Protein AF-A0A379TBP7-F1 (afdb_monomer_lite)

Structure (mmCIF, N/CA/C/O backbone):
data_AF-A0A379TBP7-F1
#
_entry.id   AF-A0A379TBP7-F1
#
loop_
_atom_site.group_PDB
_atom_site.id
_atom_site.type_symbol
_atom_site.label_atom_id
_atom_site.label_alt_id
_atom_site.label_comp_id
_atom_site.label_asym_id
_atom_site.label_entity_id
_atom_site.label_seq_id
_atom_site.pdbx_PDB_ins_code
_atom_site.Cartn_x
_atom_site.Cartn_y
_atom_site.Cartn_z
_atom_site.occupancy
_atom_site.B_iso_or_equiv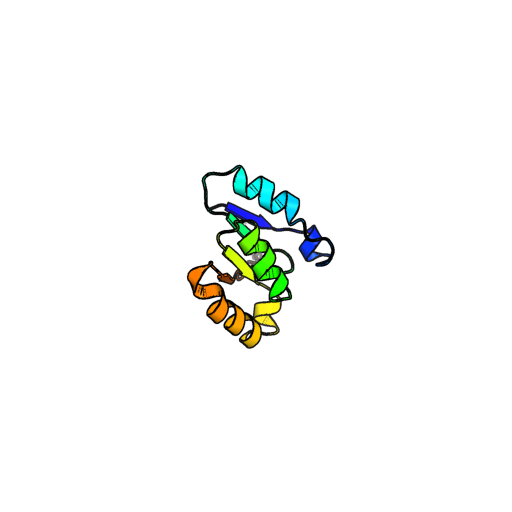
_atom_site.auth_seq_id
_atom_site.auth_comp_id
_atom_site.auth_asym_id
_atom_site.auth_atom_id
_atom_site.pdbx_PDB_model_num
ATOM 1 N N . MET A 1 1 ? -17.536 -0.426 1.964 1.00 88.88 1 MET A N 1
ATOM 2 C CA . MET A 1 1 ? -16.088 -0.551 1.686 1.00 88.88 1 MET A CA 1
ATOM 3 C C . MET A 1 1 ? -15.594 0.768 1.118 1.00 88.88 1 MET A C 1
ATOM 5 O O . MET A 1 1 ? -16.252 1.291 0.227 1.00 88.88 1 MET A O 1
ATOM 9 N N . LEU A 1 2 ? -14.488 1.300 1.639 1.00 97.06 2 LEU A N 1
ATOM 10 C CA . LEU A 1 2 ? -13.877 2.563 1.213 1.00 97.06 2 LEU A CA 1
ATOM 11 C C . LEU A 1 2 ? -12.643 2.284 0.347 1.00 97.06 2 LEU A C 1
ATOM 13 O O . LEU A 1 2 ? -11.859 1.393 0.666 1.00 97.06 2 LEU A O 1
ATOM 17 N N . HIS A 1 3 ? -12.476 3.023 -0.751 1.00 97.25 3 HIS A N 1
ATOM 18 C CA . HIS A 1 3 ? -11.285 2.948 -1.596 1.00 97.25 3 HIS A CA 1
ATOM 19 C C . HIS A 1 3 ? -10.415 4.185 -1.390 1.00 97.25 3 HIS A C 1
ATOM 21 O O . HIS A 1 3 ? -10.877 5.303 -1.601 1.00 97.25 3 HIS A O 1
ATOM 27 N N . LEU A 1 4 ? -9.166 3.968 -0.989 1.00 97.69 4 LEU A N 1
ATOM 28 C CA . LEU A 1 4 ? -8.164 5.003 -0.776 1.00 97.69 4 LEU A CA 1
ATOM 29 C C . LEU A 1 4 ? -7.025 4.827 -1.787 1.00 97.69 4 LEU A C 1
ATOM 31 O O . LEU A 1 4 ? -6.596 3.706 -2.071 1.00 97.69 4 LEU A O 1
ATOM 35 N N . VAL A 1 5 ? -6.529 5.941 -2.322 1.00 97.88 5 VAL A N 1
ATOM 36 C CA . VAL A 1 5 ? -5.398 5.957 -3.255 1.00 97.88 5 VAL A CA 1
ATOM 37 C C . VAL A 1 5 ? -4.306 6.865 -2.700 1.00 97.88 5 VAL A C 1
ATOM 39 O O . VAL A 1 5 ? -4.509 8.071 -2.584 1.00 97.88 5 VAL A O 1
ATOM 42 N N . ASP A 1 6 ? -3.142 6.295 -2.385 1.00 97.56 6 ASP A N 1
ATOM 43 C CA . ASP A 1 6 ? -1.952 7.056 -1.996 1.00 97.56 6 ASP A CA 1
ATOM 44 C C . ASP A 1 6 ? -1.218 7.561 -3.247 1.00 97.56 6 ASP A C 1
ATOM 46 O O . ASP A 1 6 ? -0.437 6.843 -3.876 1.00 97.56 6 ASP A O 1
ATOM 50 N N . LEU A 1 7 ? -1.484 8.810 -3.632 1.00 98.00 7 LEU A N 1
ATOM 51 C CA . LEU A 1 7 ? -0.823 9.439 -4.779 1.00 98.00 7 LEU A CA 1
ATOM 52 C C . LEU A 1 7 ? 0.646 9.795 -4.501 1.00 98.00 7 LEU A C 1
ATOM 54 O O . LEU A 1 7 ? 1.441 9.848 -5.442 1.00 98.00 7 LEU A O 1
ATOM 58 N N . THR A 1 8 ? 1.022 9.986 -3.235 1.00 97.44 8 THR A N 1
ATOM 59 C CA . THR A 1 8 ? 2.412 10.248 -2.839 1.00 97.44 8 THR A CA 1
ATOM 60 C C . THR A 1 8 ? 3.247 8.986 -3.032 1.00 97.44 8 THR A C 1
ATOM 62 O O . THR A 1 8 ? 4.221 9.020 -3.782 1.00 97.44 8 THR A O 1
ATOM 65 N N . GLY A 1 9 ? 2.790 7.849 -2.492 1.00 95.38 9 GLY A N 1
ATOM 66 C CA . GLY A 1 9 ? 3.390 6.530 -2.734 1.00 95.38 9 GLY A CA 1
ATOM 67 C C . GLY A 1 9 ? 3.346 6.096 -4.208 1.00 95.38 9 GLY A C 1
ATOM 68 O O . GLY A 1 9 ? 4.264 5.440 -4.720 1.00 95.38 9 GLY A O 1
ATOM 69 N N . ALA A 1 10 ? 2.301 6.504 -4.941 1.00 95.81 10 ALA A N 1
ATOM 70 C CA . ALA A 1 10 ? 2.219 6.279 -6.382 1.00 95.81 10 ALA A CA 1
ATOM 71 C C . ALA A 1 10 ? 3.346 6.990 -7.138 1.00 95.81 10 ALA A C 1
ATOM 73 O O . ALA A 1 10 ? 3.961 6.379 -8.017 1.00 95.81 10 ALA A O 1
ATOM 74 N N . LYS A 1 11 ? 3.638 8.244 -6.781 1.00 96.88 11 LYS A N 1
ATOM 75 C CA . LYS A 1 11 ? 4.729 9.022 -7.374 1.00 96.88 11 LYS A CA 1
ATOM 76 C C . LYS A 1 11 ? 6.095 8.480 -6.952 1.00 96.88 11 LYS A C 1
ATOM 78 O O . LYS A 1 11 ? 6.932 8.247 -7.819 1.00 96.88 11 LYS A O 1
ATOM 83 N N . ASP A 1 12 ? 6.281 8.229 -5.661 1.00 94.19 12 ASP A N 1
ATOM 84 C CA . ASP A 1 12 ? 7.522 7.717 -5.087 1.00 94.19 12 ASP A CA 1
ATOM 85 C C . ASP A 1 12 ? 7.222 6.701 -3.968 1.00 94.19 12 ASP A C 1
ATOM 87 O O . ASP A 1 12 ? 6.706 7.089 -2.917 1.00 94.19 12 ASP A O 1
ATOM 91 N N . PRO A 1 13 ? 7.536 5.406 -4.162 1.00 88.88 13 PRO A N 1
ATOM 92 C CA . PRO A 1 13 ? 7.242 4.377 -3.170 1.00 88.88 13 PRO A CA 1
ATOM 93 C C . PRO A 1 13 ? 7.961 4.601 -1.832 1.00 88.88 13 PRO A C 1
ATOM 95 O O . PRO A 1 13 ? 7.420 4.195 -0.805 1.00 88.88 13 PRO A O 1
ATOM 98 N N . ALA A 1 14 ? 9.108 5.293 -1.811 1.00 91.06 14 ALA A N 1
ATOM 99 C CA . ALA A 1 14 ? 9.817 5.615 -0.569 1.00 91.06 14 ALA A CA 1
ATOM 100 C C . ALA A 1 14 ? 9.031 6.587 0.331 1.00 91.06 14 ALA A C 1
ATOM 102 O O . ALA A 1 14 ? 9.236 6.615 1.541 1.00 91.06 14 ALA A O 1
ATOM 103 N N . ASN A 1 15 ? 8.095 7.346 -0.247 1.00 95.62 15 ASN A N 1
ATOM 104 C CA . ASN A 1 15 ? 7.273 8.339 0.445 1.00 95.62 15 ASN A CA 1
ATOM 105 C C . ASN A 1 15 ? 5.846 7.843 0.735 1.00 95.62 15 ASN A C 1
ATOM 107 O O . ASN A 1 15 ? 4.918 8.642 0.890 1.00 95.62 15 ASN A O 1
ATOM 111 N N . ARG A 1 16 ? 5.634 6.523 0.786 1.00 95.75 16 ARG A N 1
ATOM 112 C CA . ARG A 1 16 ? 4.324 5.950 1.111 1.00 95.75 16 ARG A CA 1
ATOM 113 C C . ARG A 1 16 ? 3.841 6.403 2.488 1.00 95.75 16 ARG A C 1
ATOM 115 O O . ARG A 1 16 ? 4.553 6.311 3.486 1.00 95.75 16 ARG A O 1
ATOM 122 N N . GLN A 1 17 ? 2.579 6.807 2.565 1.00 97.62 17 GLN A N 1
ATOM 123 C CA . GLN A 1 17 ? 2.004 7.430 3.759 1.00 97.62 17 GLN A CA 1
ATOM 124 C C . GLN A 1 17 ? 1.464 6.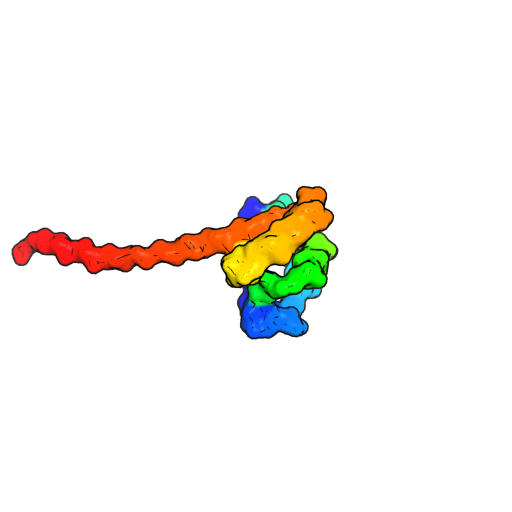401 4.772 1.00 97.62 17 GLN A C 1
ATOM 126 O O . GLN A 1 17 ? 0.329 6.519 5.236 1.00 97.62 17 GLN A O 1
ATOM 131 N N . ILE A 1 18 ? 2.259 5.380 5.125 1.00 97.62 18 ILE A N 1
ATOM 132 C CA . ILE A 1 18 ? 1.819 4.245 5.967 1.00 97.62 18 ILE A CA 1
ATOM 133 C C . ILE A 1 18 ? 1.211 4.705 7.298 1.00 97.62 18 ILE A C 1
ATOM 135 O O . ILE A 1 18 ? 0.118 4.265 7.654 1.00 97.62 18 ILE A O 1
ATOM 139 N N . SER A 1 19 ? 1.865 5.626 8.012 1.00 97.88 19 SER A N 1
ATOM 140 C CA . SER A 1 19 ? 1.372 6.119 9.305 1.00 97.88 19 SER A CA 1
ATOM 141 C C . SER A 1 19 ? 0.016 6.818 9.189 1.00 97.88 19 SER A C 1
ATOM 143 O O . SER A 1 19 ? -0.863 6.598 10.018 1.00 97.88 19 SER A O 1
ATOM 145 N N . LEU A 1 20 ? -0.187 7.619 8.137 1.00 98.06 20 LEU A N 1
ATOM 146 C CA . LEU A 1 20 ? -1.467 8.283 7.885 1.00 98.06 20 LEU A CA 1
ATOM 147 C C . LEU A 1 20 ? -2.552 7.264 7.526 1.00 98.06 20 LEU A C 1
ATOM 149 O O . LEU A 1 20 ? -3.653 7.328 8.067 1.00 98.06 20 LEU A O 1
ATOM 153 N N . ILE A 1 21 ? -2.236 6.306 6.651 1.00 98.06 21 ILE A N 1
ATOM 154 C CA . ILE A 1 21 ? -3.159 5.234 6.260 1.00 98.06 21 ILE A CA 1
ATOM 155 C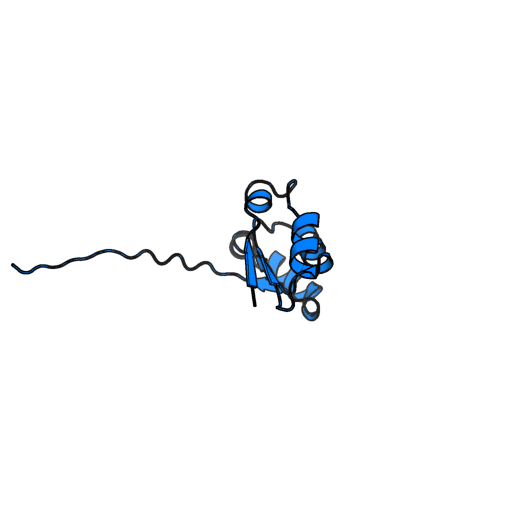 C . ILE A 1 21 ? -3.612 4.454 7.498 1.00 98.06 21 ILE A C 1
ATOM 157 O O . ILE A 1 21 ? -4.810 4.255 7.672 1.00 98.06 21 ILE A O 1
ATOM 161 N N . LYS A 1 22 ? -2.685 4.088 8.391 1.00 98.06 22 LYS A N 1
ATOM 162 C CA . LYS A 1 22 ? -2.996 3.397 9.649 1.00 98.06 22 LYS A CA 1
ATOM 163 C C . LYS A 1 22 ? -3.974 4.194 10.519 1.00 98.06 22 LYS A C 1
ATOM 165 O O . LYS A 1 22 ? -4.961 3.636 10.993 1.00 98.06 22 LYS A O 1
ATOM 170 N N . THR A 1 23 ? -3.739 5.497 10.686 1.00 98.25 23 THR A N 1
ATOM 171 C CA . THR A 1 23 ? -4.643 6.387 11.435 1.00 98.25 23 THR A CA 1
ATOM 172 C C . THR A 1 23 ? -6.032 6.458 10.799 1.00 98.25 23 THR A C 1
ATOM 174 O O . THR A 1 23 ? -7.034 6.358 11.504 1.00 98.25 23 THR A O 1
ATOM 177 N N . LEU A 1 24 ? -6.110 6.589 9.471 1.00 97.50 24 LEU A N 1
ATOM 178 C CA . LEU A 1 24 ? -7.384 6.653 8.746 1.00 97.50 24 LEU A CA 1
ATOM 179 C C . LEU A 1 24 ? -8.177 5.349 8.867 1.00 97.50 24 LEU A C 1
ATOM 181 O O . LEU A 1 24 ? -9.380 5.384 9.108 1.00 97.50 24 LEU A O 1
ATOM 185 N N . VAL A 1 25 ? -7.503 4.208 8.716 1.00 97.00 25 VAL A N 1
ATOM 186 C CA . VAL A 1 25 ? -8.115 2.879 8.830 1.00 97.00 25 VAL A CA 1
ATOM 187 C C . VAL A 1 25 ? -8.649 2.639 10.243 1.00 97.00 25 VAL A C 1
ATOM 189 O O . VAL A 1 25 ? -9.767 2.156 10.384 1.00 97.00 25 VAL A O 1
ATOM 192 N N . ALA A 1 26 ? -7.901 3.023 11.281 1.00 96.56 26 ALA A N 1
ATOM 193 C CA . ALA A 1 26 ? -8.338 2.879 12.671 1.00 96.56 26 ALA A CA 1
ATOM 194 C C . ALA A 1 26 ? -9.550 3.764 13.028 1.00 96.56 26 ALA A C 1
ATOM 196 O O . ALA A 1 26 ? -10.267 3.467 13.980 1.00 96.56 26 ALA A O 1
ATOM 197 N N . GLY A 1 27 ? -9.779 4.848 12.280 1.00 97.19 27 GLY A N 1
ATOM 198 C CA . GLY A 1 27 ? -10.870 5.796 12.518 1.00 97.19 27 GLY A CA 1
ATOM 199 C C . GLY A 1 27 ? -12.196 5.451 11.835 1.00 97.19 27 GLY A C 1
ATOM 200 O O . GLY A 1 27 ? -13.157 6.204 11.989 1.00 97.19 27 GLY A O 1
ATOM 201 N N . VAL A 1 28 ? -12.273 4.362 11.059 1.00 96.69 28 VAL A N 1
ATOM 202 C CA . VAL A 1 28 ? -13.478 4.006 10.295 1.00 96.69 28 VAL A CA 1
ATOM 203 C C . VAL A 1 28 ? -13.953 2.586 10.586 1.00 96.69 28 VAL A C 1
ATOM 205 O O . VAL A 1 28 ? -13.174 1.644 10.654 1.00 96.69 28 VAL A O 1
ATOM 208 N N . ASN A 1 29 ? -15.273 2.408 10.660 1.00 96.19 29 ASN A N 1
ATOM 209 C CA . ASN A 1 29 ? -15.900 1.104 10.919 1.00 96.19 29 ASN A CA 1
ATOM 210 C C . ASN A 1 29 ? -16.211 0.310 9.636 1.00 96.19 29 ASN A C 1
ATOM 212 O O . ASN A 1 29 ? -16.974 -0.654 9.663 1.00 96.19 29 ASN A O 1
ATOM 216 N N . VAL A 1 30 ? -15.674 0.729 8.486 1.00 97.00 30 VAL A N 1
ATOM 217 C CA . VAL A 1 30 ? -15.887 0.065 7.193 1.00 97.00 30 VAL A CA 1
ATOM 218 C C . VAL A 1 30 ? -14.564 -0.470 6.648 1.00 97.00 30 VAL A C 1
ATOM 220 O O . VAL A 1 30 ? -13.552 0.217 6.763 1.00 97.00 30 VAL A O 1
ATOM 223 N N . PRO A 1 31 ? -14.545 -1.639 5.978 1.00 96.62 31 PRO A N 1
ATOM 224 C CA . PRO A 1 31 ? -13.326 -2.148 5.359 1.00 96.62 31 PRO A CA 1
ATOM 225 C C . PRO A 1 31 ? -12.739 -1.150 4.358 1.00 96.62 31 PRO A C 1
ATOM 227 O O . PRO A 1 31 ? -13.471 -0.613 3.514 1.00 96.62 31 PRO A O 1
ATOM 230 N N . VAL A 1 32 ? -11.424 -0.944 4.430 1.00 97.75 32 VAL A N 1
ATOM 231 C CA . VAL A 1 32 ? -10.668 -0.054 3.542 1.00 97.75 32 VAL A CA 1
ATOM 232 C C . VAL A 1 32 ? -9.826 -0.884 2.580 1.00 97.75 32 VAL A C 1
ATOM 234 O O . VAL A 1 32 ? -9.135 -1.813 2.996 1.00 97.75 32 VAL A O 1
ATOM 237 N N . GLN A 1 33 ? -9.861 -0.530 1.296 1.00 97.50 33 GLN A N 1
ATOM 238 C CA . GLN A 1 33 ? -8.912 -1.011 0.297 1.00 97.50 33 GLN A CA 1
ATOM 239 C C . GLN A 1 33 ? -7.987 0.126 -0.148 1.00 97.50 33 GLN A C 1
ATOM 241 O O . GLN A 1 33 ? -8.465 1.227 -0.433 1.00 97.50 33 GLN A O 1
ATOM 246 N N . VAL A 1 34 ? -6.685 -0.139 -0.245 1.00 98.12 34 VAL A N 1
ATOM 247 C CA . VAL A 1 34 ? -5.670 0.873 -0.581 1.00 98.12 34 VAL A CA 1
ATOM 248 C C . VAL A 1 34 ? -4.914 0.489 -1.845 1.00 98.12 34 VAL A C 1
ATOM 250 O O . VAL A 1 34 ? -4.437 -0.636 -1.970 1.00 98.12 34 VAL A O 1
ATOM 253 N N . GLY A 1 35 ? -4.783 1.436 -2.771 1.00 96.00 35 GLY A N 1
ATOM 254 C CA . GLY A 1 35 ? -3.854 1.373 -3.902 1.00 96.00 35 GLY A CA 1
ATOM 255 C C . GLY A 1 35 ? -2.934 2.595 -3.939 1.00 96.00 35 GLY A C 1
ATOM 256 O O . GLY A 1 35 ? -3.057 3.495 -3.114 1.00 96.00 35 GLY A O 1
ATOM 257 N N . GLY A 1 36 ? -2.032 2.649 -4.921 1.00 95.56 36 GLY A N 1
ATOM 258 C CA . GLY A 1 36 ? -1.106 3.778 -5.098 1.00 95.56 36 GLY A CA 1
ATOM 259 C C . GLY A 1 36 ? 0.357 3.348 -5.168 1.00 95.56 36 GLY A C 1
ATOM 260 O O . GLY A 1 36 ? 1.102 3.471 -4.207 1.00 95.56 36 GLY A O 1
ATOM 261 N N . GLY A 1 37 ? 0.778 2.819 -6.322 1.00 94.88 37 GLY A N 1
ATOM 262 C CA . GLY A 1 37 ? 2.188 2.482 -6.563 1.00 94.88 37 GLY A CA 1
ATOM 263 C C . GLY A 1 37 ? 2.729 1.282 -5.788 1.00 94.88 37 GLY A C 1
ATOM 264 O O . GLY A 1 37 ? 3.901 1.302 -5.423 1.00 94.88 37 GLY A O 1
ATOM 265 N N . VAL A 1 38 ? 1.906 0.254 -5.559 1.00 96.44 38 VAL A N 1
ATOM 266 C CA . VAL A 1 38 ? 2.325 -1.030 -4.968 1.00 96.44 38 VAL A CA 1
ATOM 267 C C . VAL A 1 38 ? 3.224 -1.782 -5.950 1.00 96.44 38 VAL A C 1
ATOM 269 O O . VAL A 1 38 ? 2.762 -2.224 -7.008 1.00 96.44 38 VAL A O 1
ATOM 272 N N . ARG A 1 39 ? 4.515 -1.872 -5.627 1.00 95.19 39 ARG A N 1
ATOM 273 C CA . ARG A 1 39 ? 5.573 -2.377 -6.518 1.00 95.19 39 ARG A CA 1
ATOM 274 C C . ARG A 1 39 ? 6.295 -3.598 -5.960 1.00 95.19 39 ARG A C 1
ATOM 276 O O . ARG A 1 39 ? 6.832 -4.359 -6.759 1.00 95.19 39 ARG A O 1
ATOM 283 N N . THR A 1 40 ? 6.290 -3.794 -4.645 1.00 96.38 40 THR A N 1
ATOM 284 C CA . THR A 1 40 ? 7.001 -4.904 -3.995 1.00 96.38 40 THR A CA 1
ATOM 285 C C . THR A 1 40 ? 6.095 -5.715 -3.068 1.00 96.38 40 THR A C 1
ATOM 287 O O . THR A 1 40 ? 4.928 -5.380 -2.861 1.00 96.38 40 THR A O 1
ATOM 290 N N . GLU A 1 41 ? 6.618 -6.813 -2.529 1.00 95.81 41 GLU A N 1
ATOM 291 C CA . GLU A 1 41 ? 5.907 -7.623 -1.538 1.00 95.81 41 GLU A CA 1
ATOM 292 C C . GLU A 1 41 ? 5.826 -6.900 -0.186 1.00 95.81 41 GLU A C 1
ATOM 294 O O . GLU A 1 41 ? 4.795 -6.930 0.486 1.00 95.81 41 GLU A O 1
ATOM 299 N N . GLU A 1 42 ? 6.890 -6.186 0.178 1.00 96.12 42 GLU A N 1
ATOM 300 C CA . GLU A 1 42 ? 7.005 -5.405 1.414 1.00 96.12 42 GLU A CA 1
ATOM 301 C C . GLU A 1 42 ? 5.967 -4.283 1.447 1.00 96.12 42 GLU A C 1
ATOM 303 O O . GLU A 1 42 ? 5.334 -4.037 2.470 1.00 96.12 42 GLU A O 1
ATOM 308 N N . ASP A 1 43 ? 5.719 -3.657 0.296 1.00 96.12 43 ASP A N 1
ATOM 309 C CA . ASP A 1 43 ? 4.636 -2.699 0.102 1.00 96.12 43 ASP A CA 1
ATOM 310 C C . ASP A 1 43 ? 3.259 -3.278 0.466 1.00 96.12 43 ASP A C 1
ATOM 312 O O . ASP A 1 43 ? 2.415 -2.575 1.031 1.00 96.12 43 ASP A O 1
ATOM 316 N N . VAL A 1 44 ? 3.004 -4.532 0.078 1.00 96.38 44 VAL A N 1
ATOM 317 C CA . VAL A 1 44 ? 1.748 -5.235 0.369 1.00 96.38 44 VAL A CA 1
ATOM 318 C C . VAL A 1 44 ? 1.672 -5.535 1.861 1.00 96.38 44 VAL A C 1
ATOM 320 O O . VAL A 1 44 ? 0.669 -5.198 2.489 1.00 96.38 44 VAL A O 1
ATOM 323 N N . ALA A 1 45 ? 2.737 -6.105 2.431 1.00 96.25 45 ALA A N 1
ATOM 324 C CA . ALA A 1 45 ? 2.819 -6.428 3.852 1.00 96.25 45 ALA A CA 1
ATOM 325 C C . ALA A 1 45 ? 2.579 -5.190 4.730 1.00 96.25 45 ALA A C 1
ATOM 327 O O . ALA A 1 45 ? 1.683 -5.209 5.571 1.00 96.25 45 ALA A O 1
ATOM 328 N N . ALA A 1 46 ? 3.274 -4.082 4.457 1.00 96.19 46 ALA A N 1
ATOM 329 C CA . ALA A 1 46 ? 3.158 -2.846 5.229 1.00 96.19 46 ALA A CA 1
ATOM 330 C C . ALA A 1 46 ? 1.735 -2.260 5.217 1.00 96.19 46 ALA A C 1
ATOM 332 O O . ALA A 1 46 ? 1.265 -1.731 6.224 1.00 96.19 46 ALA A O 1
ATOM 333 N N . LEU A 1 47 ? 1.022 -2.353 4.088 1.00 96.88 47 LEU A N 1
ATOM 334 C CA . LEU A 1 47 ? -0.370 -1.901 4.007 1.00 96.88 47 LEU A CA 1
ATOM 335 C C . LEU A 1 47 ? -1.312 -2.819 4.795 1.00 96.88 47 LEU A C 1
ATOM 337 O O . LEU A 1 47 ? -2.179 -2.323 5.514 1.00 96.88 47 LEU A O 1
ATOM 341 N N . LEU A 1 48 ? -1.142 -4.137 4.692 1.00 96.25 48 LEU A N 1
ATOM 342 C CA . LEU A 1 48 ? -1.945 -5.101 5.451 1.00 96.25 48 LEU A CA 1
ATOM 343 C C . LEU A 1 48 ? -1.720 -4.950 6.964 1.00 96.25 48 LEU A C 1
ATOM 345 O O . LEU A 1 48 ? -2.680 -4.909 7.730 1.00 96.25 48 LEU A O 1
ATOM 349 N N . GLU A 1 49 ? -0.469 -4.774 7.390 1.00 95.69 49 GLU A N 1
ATOM 350 C CA . GLU A 1 49 ? -0.091 -4.500 8.785 1.00 95.69 49 GLU A CA 1
ATOM 351 C C . GLU A 1 49 ? -0.644 -3.161 9.300 1.00 95.69 49 GLU A C 1
ATOM 353 O O . GLU A 1 49 ? -0.902 -3.008 10.496 1.00 95.69 49 GLU A O 1
ATOM 358 N N . ALA A 1 50 ? -0.895 -2.197 8.408 1.00 96.50 50 ALA A N 1
ATOM 359 C CA . ALA A 1 50 ? -1.587 -0.950 8.735 1.00 96.50 50 ALA A CA 1
ATOM 360 C C . ALA A 1 50 ? -3.107 -1.124 8.948 1.00 96.50 50 ALA A C 1
ATOM 362 O O . ALA A 1 50 ? -3.794 -0.146 9.243 1.00 96.50 50 ALA A O 1
ATOM 363 N N . GLY A 1 51 ? -3.636 -2.346 8.815 1.00 95.38 51 GLY A N 1
ATOM 364 C CA . GLY A 1 51 ? -5.052 -2.680 9.001 1.00 95.38 51 GLY A CA 1
ATOM 365 C C . GLY A 1 51 ? -5.887 -2.601 7.722 1.00 95.38 51 GLY A C 1
ATOM 366 O O . GLY A 1 51 ? -7.114 -2.709 7.773 1.00 95.38 51 GLY A O 1
ATOM 367 N N . VAL A 1 52 ? -5.256 -2.388 6.564 1.00 96.75 52 VAL A N 1
ATOM 368 C CA . VAL A 1 52 ? -5.954 -2.352 5.277 1.00 96.75 52 VAL A CA 1
ATOM 369 C C . VAL A 1 52 ? -6.534 -3.733 4.980 1.00 96.75 52 VAL A C 1
ATOM 371 O O . VAL A 1 52 ? -5.818 -4.727 4.967 1.00 96.75 52 VAL A O 1
ATOM 374 N N . ALA A 1 53 ? -7.829 -3.794 4.671 1.00 95.62 53 ALA A N 1
ATOM 375 C CA . ALA A 1 53 ? -8.515 -5.053 4.381 1.00 95.62 53 ALA A CA 1
ATOM 376 C C . ALA A 1 53 ? -8.186 -5.612 2.987 1.00 95.62 53 ALA A C 1
ATOM 378 O O . ALA A 1 53 ? -8.369 -6.802 2.730 1.00 95.62 53 ALA A O 1
ATOM 379 N N . ARG A 1 54 ? -7.774 -4.745 2.050 1.00 95.81 54 ARG A N 1
ATOM 380 C CA . ARG A 1 54 ? -7.345 -5.154 0.708 1.00 95.81 54 ARG A CA 1
ATOM 381 C C . ARG A 1 54 ? -6.305 -4.226 0.097 1.00 95.81 54 ARG A C 1
ATOM 383 O O . ARG A 1 54 ? -6.544 -3.028 -0.034 1.00 95.81 54 ARG A O 1
ATOM 390 N N . VAL A 1 55 ? -5.208 -4.791 -0.392 1.00 96.75 55 VAL A N 1
ATOM 391 C CA . VAL A 1 55 ? -4.229 -4.052 -1.206 1.00 96.75 55 VAL A CA 1
ATOM 392 C C . VAL A 1 55 ? -4.576 -4.171 -2.684 1.00 96.75 55 VAL A C 1
ATOM 394 O O . VAL A 1 55 ? -4.802 -5.277 -3.170 1.00 96.75 55 VAL A O 1
ATOM 397 N N . VAL A 1 56 ? -4.613 -3.035 -3.382 1.00 96.06 56 VAL A N 1
ATOM 398 C CA . VAL A 1 56 ? -4.926 -2.911 -4.808 1.00 96.06 56 VAL A CA 1
ATOM 399 C C . VAL A 1 56 ? -3.641 -2.778 -5.621 1.00 96.06 56 VAL A C 1
ATOM 401 O O . VAL A 1 56 ? -2.960 -1.751 -5.573 1.00 96.06 56 VAL A O 1
ATOM 404 N N . VAL A 1 57 ? -3.345 -3.801 -6.424 1.00 96.06 57 VAL A N 1
ATOM 405 C CA . VAL A 1 57 ? -2.186 -3.823 -7.331 1.00 96.06 57 VAL A CA 1
ATOM 406 C C . VAL A 1 57 ? -2.644 -3.596 -8.773 1.00 96.06 57 VAL A C 1
ATOM 408 O O . VAL A 1 57 ? -3.536 -4.290 -9.260 1.00 96.06 57 VAL A O 1
ATOM 411 N N . GLY A 1 58 ? -2.049 -2.600 -9.440 1.00 94.69 58 GLY A N 1
ATOM 412 C CA . GLY A 1 58 ? -2.402 -2.174 -10.801 1.00 94.69 58 GLY A CA 1
ATOM 413 C C . GLY A 1 58 ? -1.289 -2.439 -11.816 1.00 94.69 58 GLY A C 1
ATOM 414 O O . GLY A 1 58 ? -1.213 -3.516 -12.397 1.00 94.69 58 GLY A O 1
ATOM 415 N N . SER A 1 59 ? -0.404 -1.459 -12.033 1.00 93.88 59 SER A N 1
ATOM 416 C CA . SER A 1 59 ? 0.668 -1.533 -13.043 1.00 93.88 59 SER A CA 1
ATOM 417 C C . SER A 1 59 ? 1.573 -2.760 -12.886 1.00 93.88 59 SER A C 1
ATOM 419 O O . SER A 1 59 ? 1.915 -3.392 -13.882 1.00 93.88 59 SER A O 1
ATOM 421 N N . THR A 1 60 ? 1.917 -3.133 -11.654 1.00 95.31 60 THR A N 1
ATOM 422 C CA . THR A 1 60 ? 2.725 -4.325 -11.358 1.00 95.31 60 THR A CA 1
ATOM 423 C C . THR A 1 60 ? 2.007 -5.620 -11.737 1.00 95.31 60 THR A C 1
ATOM 425 O O . THR A 1 60 ? 2.647 -6.533 -12.241 1.00 95.31 60 THR A O 1
ATOM 428 N N . ALA A 1 61 ? 0.677 -5.682 -11.601 1.00 95.56 61 ALA A N 1
ATOM 429 C CA . ALA A 1 61 ? -0.107 -6.853 -12.005 1.00 95.56 61 ALA A CA 1
ATOM 430 C C . ALA A 1 61 ? -0.122 -7.050 -13.526 1.00 95.56 61 ALA A C 1
ATOM 432 O O . ALA A 1 61 ? -0.182 -8.180 -13.995 1.00 95.56 61 ALA A O 1
ATOM 433 N N . VAL A 1 62 ? -0.029 -5.960 -14.293 1.00 95.94 62 VAL A N 1
ATOM 434 C CA . VAL A 1 62 ? 0.080 -6.017 -15.758 1.00 95.94 62 VAL A CA 1
ATOM 435 C C . VAL A 1 62 ? 1.500 -6.382 -16.196 1.00 95.94 62 VAL A C 1
ATOM 437 O O . VAL A 1 62 ? 1.668 -7.182 -17.108 1.00 95.94 62 VAL A O 1
ATOM 440 N N . LYS A 1 63 ? 2.524 -5.795 -15.564 1.00 96.38 63 LYS A N 1
ATOM 441 C CA . LYS A 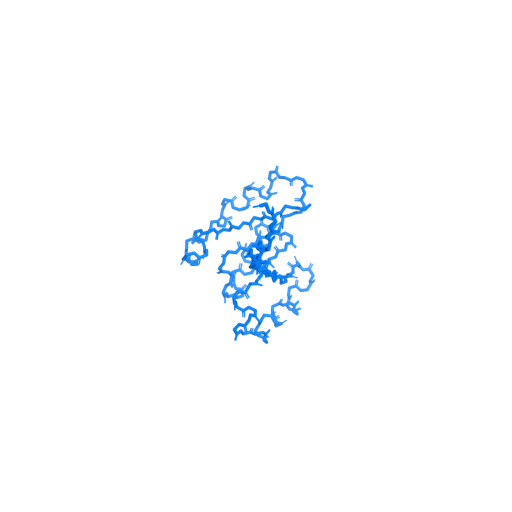1 63 ? 3.932 -5.989 -15.956 1.00 96.38 63 LYS A CA 1
ATOM 442 C C . LYS A 1 63 ? 4.516 -7.326 -15.494 1.00 96.38 63 LYS A C 1
ATOM 444 O O . LYS A 1 63 ? 5.327 -7.903 -16.207 1.00 96.38 63 LYS A O 1
ATOM 449 N N . SER A 1 64 ? 4.105 -7.794 -14.318 1.00 96.38 64 SER A N 1
ATOM 450 C CA . SER A 1 64 ? 4.677 -8.961 -13.640 1.00 96.38 64 SER A CA 1
ATOM 451 C C . SER A 1 64 ? 3.573 -9.811 -12.990 1.00 96.38 64 SER A C 1
ATOM 453 O O . SER A 1 64 ? 3.534 -9.941 -11.763 1.00 96.38 64 SER A O 1
ATOM 455 N N . PRO A 1 65 ? 2.650 -10.390 -13.781 1.00 96.31 65 PRO A N 1
ATOM 456 C CA . PRO A 1 65 ? 1.485 -11.106 -13.259 1.00 96.31 65 PRO A CA 1
ATOM 457 C C . PRO A 1 65 ? 1.852 -12.288 -12.352 1.00 96.31 65 PRO A C 1
ATOM 459 O O . PRO A 1 65 ? 1.193 -12.490 -11.336 1.00 96.31 65 PRO A O 1
ATOM 462 N N . GLU A 1 66 ? 2.927 -13.024 -12.656 1.00 97.00 66 GLU A N 1
ATOM 463 C CA . GLU A 1 66 ? 3.366 -14.168 -11.838 1.00 97.00 66 GLU A CA 1
ATOM 464 C C . GLU A 1 66 ? 3.881 -13.749 -10.454 1.00 97.00 66 GLU A C 1
ATOM 466 O O . GLU A 1 66 ? 3.611 -14.421 -9.460 1.00 97.00 66 GLU A O 1
ATOM 471 N N . VAL A 1 67 ? 4.552 -12.595 -10.359 1.00 95.75 67 VAL A N 1
ATOM 472 C CA . VAL A 1 67 ? 4.984 -12.034 -9.068 1.00 95.75 67 VAL A CA 1
ATOM 473 C C . VAL A 1 67 ? 3.762 -11.693 -8.218 1.00 95.75 67 VAL A C 1
ATOM 475 O O . VAL A 1 67 ? 3.668 -12.093 -7.059 1.00 95.75 67 VAL A O 1
ATOM 478 N N . VAL A 1 68 ? 2.781 -11.012 -8.816 1.00 95.56 68 VAL A N 1
ATOM 479 C CA . VAL A 1 68 ? 1.547 -10.636 -8.116 1.00 95.56 68 VAL A CA 1
ATOM 480 C C . VAL A 1 68 ? 0.740 -11.869 -7.713 1.00 95.56 68 VAL A C 1
ATOM 482 O O . VAL A 1 68 ? 0.208 -11.907 -6.604 1.00 95.56 68 VAL A O 1
ATOM 485 N N . LYS A 1 69 ? 0.692 -12.905 -8.556 1.00 94.56 69 LYS A N 1
ATOM 486 C CA . LYS A 1 69 ? 0.103 -14.203 -8.206 1.00 94.56 69 LYS A CA 1
ATOM 487 C C . LYS A 1 69 ? 0.786 -14.809 -6.975 1.00 94.56 69 LYS A C 1
ATOM 489 O O . LYS A 1 69 ? 0.089 -15.253 -6.068 1.00 94.56 69 LYS A O 1
ATOM 494 N N . GLY A 1 70 ? 2.117 -14.743 -6.885 1.00 96.12 70 GLY A N 1
ATOM 495 C CA . GLY A 1 70 ? 2.863 -15.143 -5.686 1.00 96.12 70 GLY A CA 1
ATOM 496 C C . GLY A 1 70 ? 2.406 -14.412 -4.417 1.00 96.12 70 GLY A C 1
ATOM 497 O O . GLY A 1 70 ? 2.203 -15.039 -3.375 1.00 96.12 70 GLY A O 1
ATOM 498 N N . TRP A 1 71 ? 2.140 -13.105 -4.506 1.00 95.50 71 TRP A N 1
ATOM 499 C CA . TRP A 1 71 ? 1.609 -12.332 -3.375 1.00 95.50 71 TRP A CA 1
ATOM 500 C C . TRP A 1 71 ? 0.194 -12.763 -2.978 1.00 95.50 71 TRP A C 1
ATOM 502 O O . TRP A 1 71 ? -0.097 -12.864 -1.787 1.00 95.50 71 TRP A O 1
ATOM 512 N N . PHE A 1 72 ? -0.682 -13.057 -3.945 1.00 89.81 72 PHE A N 1
ATOM 513 C CA . PHE A 1 72 ? -2.015 -13.607 -3.660 1.00 89.81 72 PHE A CA 1
ATOM 514 C C . PHE A 1 72 ? -1.941 -14.929 -2.900 1.00 89.81 72 PHE A C 1
ATOM 516 O O . PHE A 1 72 ? -2.699 -15.130 -1.951 1.00 89.81 72 PHE A O 1
ATOM 523 N N . GLU A 1 73 ? -1.028 -15.815 -3.295 1.00 90.88 73 GLU A N 1
ATOM 524 C CA . GLU A 1 73 ? -0.844 -17.104 -2.631 1.00 90.88 73 GLU A CA 1
ATOM 525 C C . GLU A 1 73 ? -0.351 -16.932 -1.193 1.00 90.88 73 GLU A C 1
ATOM 527 O O . GLU A 1 73 ? -0.905 -17.538 -0.271 1.00 90.88 73 GLU A O 1
ATOM 532 N N . ARG A 1 74 ? 0.628 -16.045 -0.984 1.00 90.38 74 ARG A N 1
ATOM 533 C CA . ARG A 1 74 ? 1.193 -15.757 0.339 1.00 90.38 74 ARG A CA 1
ATOM 534 C C . ARG A 1 74 ? 0.196 -15.080 1.280 1.00 90.38 74 ARG A C 1
ATOM 536 O O . ARG A 1 74 ? 0.062 -15.480 2.435 1.00 90.38 74 ARG A O 1
ATOM 543 N N . PHE A 1 75 ? -0.512 -14.061 0.798 1.00 88.56 75 PHE A N 1
ATOM 544 C CA . PHE A 1 75 ? -1.391 -13.214 1.612 1.00 88.56 75 PHE A CA 1
ATOM 545 C C . PHE A 1 75 ? -2.875 -13.588 1.496 1.00 88.56 75 PHE A C 1
ATOM 547 O O . PHE A 1 75 ? -3.749 -12.808 1.877 1.00 88.56 75 PHE A O 1
ATOM 554 N N . ARG A 1 76 ? -3.188 -14.798 1.016 1.00 71.19 76 ARG A N 1
ATOM 555 C CA . ARG A 1 76 ? -4.556 -15.281 0.754 1.00 71.19 76 ARG A CA 1
ATOM 556 C C . ARG A 1 76 ? -5.528 -15.094 1.924 1.00 71.19 76 ARG A C 1
ATOM 558 O O . ARG A 1 76 ? -6.708 -14.845 1.707 1.00 71.19 76 ARG A O 1
ATOM 565 N N . ARG A 1 77 ? -5.035 -15.203 3.163 1.00 69.38 77 ARG A N 1
ATOM 566 C CA . ARG A 1 77 ? -5.827 -15.022 4.396 1.00 69.38 77 ARG A CA 1
ATOM 567 C C . ARG A 1 77 ? -5.879 -13.576 4.906 1.00 69.38 77 ARG A C 1
ATOM 569 O O . ARG A 1 77 ? -6.713 -13.286 5.752 1.00 69.38 77 ARG A O 1
ATOM 576 N N . ALA A 1 78 ? -5.012 -12.696 4.406 1.00 65.88 78 ALA A N 1
ATOM 577 C CA . ALA A 1 78 ? -4.888 -11.302 4.838 1.00 65.88 78 ALA A CA 1
ATOM 578 C C . ALA A 1 78 ? -5.576 -10.299 3.886 1.00 65.88 78 ALA A C 1
ATOM 580 O O . ALA A 1 78 ? -5.845 -9.178 4.294 1.00 65.88 78 ALA A O 1
ATOM 581 N N . GLY A 1 79 ? -5.922 -10.709 2.655 1.00 60.62 79 GLY A N 1
ATOM 582 C CA . GLY A 1 79 ? -6.733 -9.920 1.718 1.00 60.62 79 GLY A CA 1
ATOM 583 C C . GLY A 1 79 ? -5.914 -9.143 0.680 1.00 60.62 79 GLY A C 1
ATOM 584 O O . GLY A 1 79 ? -5.620 -7.965 0.838 1.00 60.62 79 GLY A O 1
ATOM 585 N N . VAL A 1 80 ? -5.602 -9.766 -0.457 1.00 60.06 80 VAL A N 1
ATOM 586 C CA . VAL A 1 80 ? -5.023 -9.088 -1.637 1.00 60.06 80 VAL A CA 1
ATOM 587 C C . VAL A 1 80 ? -6.058 -9.097 -2.762 1.00 60.06 80 VAL A C 1
ATOM 589 O O . VAL A 1 80 ? -6.834 -10.044 -2.870 1.00 60.06 80 VAL A O 1
ATOM 592 N N . GLY A 1 81 ? -6.141 -8.034 -3.569 1.00 57.06 81 GLY A N 1
ATOM 593 C CA . GLY A 1 81 ? -7.061 -7.957 -4.710 1.00 57.06 81 GLY A CA 1
ATOM 594 C C . GLY A 1 81 ? -6.525 -7.073 -5.838 1.00 57.06 81 GLY A C 1
ATOM 595 O O . GLY A 1 81 ? -5.837 -6.089 -5.604 1.00 57.06 81 GLY A O 1
ATOM 596 N N . THR A 1 82 ? -6.821 -7.393 -7.096 1.00 51.62 82 THR A N 1
ATOM 597 C CA . THR A 1 82 ? -6.389 -6.573 -8.242 1.00 51.62 82 THR A CA 1
ATOM 598 C C . THR A 1 82 ? -7.414 -5.486 -8.546 1.00 51.62 82 THR A C 1
ATOM 600 O O . THR A 1 82 ? -8.612 -5.768 -8.602 1.00 51.62 82 THR A O 1
ATOM 603 N N . GLY A 1 83 ? -6.959 -4.260 -8.811 1.00 46.84 83 GLY A N 1
ATOM 604 C CA . GLY A 1 83 ? -7.811 -3.168 -9.292 1.00 46.84 83 GLY A CA 1
ATOM 605 C C . GLY A 1 83 ? -7.558 -2.915 -10.767 1.00 46.84 83 GLY A C 1
ATOM 606 O O . GLY A 1 83 ? -6.599 -2.236 -11.124 1.00 46.84 83 GLY A O 1
ATOM 607 N N . ALA A 1 84 ? -8.411 -3.449 -11.638 1.00 41.09 84 ALA A N 1
ATOM 608 C CA . ALA A 1 84 ? -8.377 -3.109 -13.054 1.00 41.09 84 ALA A CA 1
ATOM 609 C C . ALA A 1 84 ? -9.099 -1.769 -13.269 1.00 41.09 84 ALA A C 1
ATOM 611 O O . ALA A 1 84 ? -10.326 -1.713 -13.348 1.00 41.09 84 ALA A O 1
ATOM 612 N N . GLY A 1 85 ? -8.341 -0.676 -13.362 1.00 43.59 85 GLY A N 1
ATOM 613 C CA . GLY A 1 85 ? -8.867 0.612 -13.810 1.00 43.59 85 GLY A CA 1
ATOM 614 C C . GLY A 1 85 ? -9.263 0.537 -15.284 1.00 43.59 85 GLY A C 1
ATOM 615 O O . GLY A 1 85 ? -8.433 0.764 -16.161 1.00 43.59 85 GLY A O 1
ATOM 616 N N . ARG A 1 86 ? -10.526 0.219 -15.590 1.00 36.44 86 ARG A N 1
ATOM 617 C CA . ARG A 1 86 ? -11.069 0.442 -16.938 1.00 36.44 86 ARG A CA 1
ATOM 618 C C . ARG A 1 86 ? -11.278 1.942 -17.123 1.00 36.44 86 ARG A C 1
ATOM 620 O O . ARG A 1 86 ? -12.296 2.486 -16.707 1.00 36.44 86 ARG A O 1
ATOM 627 N N . SER A 1 87 ? -10.315 2.607 -17.754 1.00 39.81 87 SER A N 1
ATOM 628 C CA . SER A 1 87 ? -10.493 3.976 -18.235 1.00 39.81 87 SER A CA 1
ATOM 629 C C . SER A 1 87 ? -11.495 3.956 -19.396 1.00 39.81 87 SER A C 1
ATOM 631 O O . SER A 1 87 ? -11.185 3.497 -20.495 1.00 39.81 87 SER A O 1
ATOM 633 N N . HIS A 1 88 ? -12.736 4.374 -19.138 1.00 37.69 88 HIS A N 1
ATOM 634 C CA . HIS A 1 88 ? -13.774 4.513 -20.159 1.00 37.69 88 HIS A CA 1
ATOM 635 C C . HIS A 1 88 ? -13.468 5.760 -20.999 1.00 37.69 88 HIS A C 1
ATOM 637 O O . HIS A 1 88 ? -13.804 6.883 -20.622 1.00 37.69 88 HIS A O 1
ATOM 643 N N . ARG A 1 89 ? -12.822 5.577 -22.154 1.00 42.34 89 ARG A N 1
ATOM 644 C CA . ARG A 1 89 ? -12.720 6.626 -23.175 1.00 42.34 89 ARG A CA 1
ATOM 645 C C . ARG A 1 89 ? -14.110 6.785 -23.802 1.00 42.34 89 ARG A C 1
ATOM 647 O O . ARG A 1 89 ? -14.509 5.967 -24.623 1.00 42.34 89 ARG A O 1
ATOM 654 N N . ARG A 1 90 ? -14.882 7.800 -23.392 1.00 38.97 90 ARG A N 1
ATOM 655 C CA . ARG A 1 90 ? -16.106 8.184 -24.115 1.00 38.97 90 ARG A CA 1
ATOM 656 C C . ARG A 1 90 ? -15.706 8.918 -25.391 1.00 38.97 90 ARG A C 1
ATOM 658 O O . ARG A 1 90 ? -15.344 10.090 -25.349 1.00 38.97 90 ARG A O 1
ATOM 665 N N . THR A 1 91 ? -15.787 8.236 -26.523 1.00 41.75 91 THR A N 1
ATOM 666 C CA . THR A 1 91 ? -15.839 8.866 -27.843 1.00 41.75 91 THR A CA 1
ATOM 667 C C . THR A 1 91 ? -17.189 9.579 -27.959 1.00 41.75 91 THR A C 1
ATOM 669 O O . THR A 1 91 ? -18.233 8.933 -27.984 1.00 41.75 91 THR A O 1
ATOM 672 N N . ARG A 1 92 ? -17.196 10.917 -27.989 1.00 40.94 92 ARG A N 1
ATOM 673 C CA . ARG A 1 92 ? -18.362 11.682 -28.455 1.00 40.94 92 ARG A CA 1
ATOM 674 C C . ARG A 1 92 ? -18.433 11.530 -29.978 1.00 40.94 92 ARG A C 1
ATOM 676 O O . ARG A 1 92 ? -17.678 12.182 -30.687 1.00 40.94 92 ARG A O 1
ATOM 683 N N . GLN A 1 93 ? -19.334 10.683 -30.466 1.00 47.72 93 GLN A N 1
ATOM 684 C CA . GLN A 1 93 ? -19.992 10.907 -31.752 1.00 47.72 93 GLN A CA 1
ATOM 685 C C . GLN A 1 93 ? -21.328 11.589 -31.445 1.00 47.72 93 GLN A C 1
ATOM 687 O O . GLN A 1 93 ? -22.188 11.007 -30.791 1.00 47.72 93 GLN A O 1
ATOM 692 N N . GLN A 1 94 ? -21.466 12.847 -31.860 1.00 50.06 94 GLN A N 1
ATOM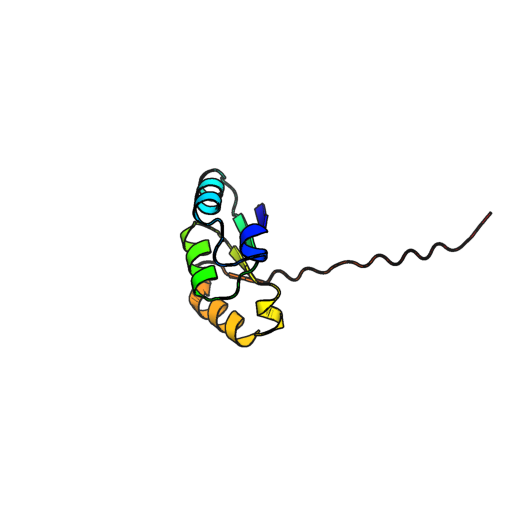 693 C CA . GLN A 1 94 ? -22.757 13.506 -32.042 1.00 50.06 94 GLN A CA 1
ATOM 694 C C . GLN A 1 94 ? -22.971 13.629 -33.553 1.00 50.06 94 GLN A C 1
ATOM 696 O O . GLN A 1 94 ? -22.402 14.499 -34.201 1.00 50.06 94 GLN A O 1
ATOM 701 N N . THR A 1 95 ? -23.761 12.711 -34.103 1.00 48.75 95 THR A N 1
ATOM 702 C CA . THR A 1 95 ? -24.690 12.965 -35.217 1.00 48.75 95 THR A CA 1
ATOM 703 C C . THR A 1 95 ? -25.795 13.874 -34.644 1.00 48.75 95 THR A C 1
ATOM 705 O O . THR A 1 95 ? -26.279 13.584 -33.554 1.00 48.75 95 THR A O 1
ATOM 708 N N . GLY A 1 96 ? -26.104 15.068 -35.156 1.00 44.53 96 GLY A N 1
ATOM 709 C CA . GLY A 1 96 ? -26.735 15.366 -36.445 1.00 44.53 96 GLY A CA 1
ATOM 710 C C . GLY A 1 96 ? -28.227 15.687 -36.218 1.00 44.53 96 GLY A C 1
ATOM 711 O O . GLY A 1 96 ? -28.933 14.827 -35.702 1.00 44.53 96 GLY A O 1
ATOM 712 N N . GLY A 1 97 ? -28.696 16.889 -36.588 1.00 46.28 97 GLY A N 1
ATOM 713 C CA . GLY A 1 97 ? -30.132 17.205 -36.712 1.00 46.28 97 GLY A CA 1
ATOM 714 C C . GLY A 1 97 ? -30.552 18.601 -36.234 1.00 46.28 97 GLY A C 1
ATOM 715 O O . GLY A 1 97 ? -30.714 18.806 -35.033 1.00 46.28 97 GLY A O 1
ATOM 716 N N . GLY A 1 98 ? -30.764 19.514 -37.187 1.00 37.91 98 GLY A N 1
ATOM 717 C CA . GLY A 1 98 ? -31.287 20.873 -37.024 1.00 37.91 98 GLY A CA 1
ATOM 718 C C . GLY A 1 98 ? -31.046 21.682 -38.285 1.00 37.91 98 GLY A C 1
ATOM 719 O O . GLY A 1 98 ? -29.936 22.246 -38.376 1.00 37.91 98 GLY A O 1
#

Radius of gyration: 16.59 Å; chains: 1; bounding box: 41×38×50 Å

pLDDT: mean 84.77, std 20.66, range [36.44, 98.25]

Foldseek 3Di:
DAEEEQQQCQVPVVRGPLVVLLVVLVPDPDAYEYEHNQADLVSQVSNLVSVHQEYEDEPCCVVPVVRVVVSCVVCVVSYYDYDDPPPDPDDDDDDDDD

Organism: NCBI:txid59203

Secondary structure (DSSP, 8-state):
-EEEE-HHHHH-GGG--HHHHHHHHHT-SS-EEEES---SHHHHHHHHHTT-SEEEE-HHHHH-HHHHHHHHHHTTTT-EEE----------------

Sequence (98 aa):
MLHLVDLTGAKDPANRQISLIKTLVAGVNVPVQVGGGVRTEEDVAALLEAGVARVVVGSTAVKSPEVVKGWFERFRRAGVGTGAGRSHRRTRQQTGGG

InterPro domains:
  IPR006062 Histidine biosynthesis protein [PF00977] (2-77)
  IPR011060 Ribulose-phosphate binding barrel [SSF51366] (1-82)
  IPR013785 Aldolase-type TIM barrel [G3DSA:3.20.20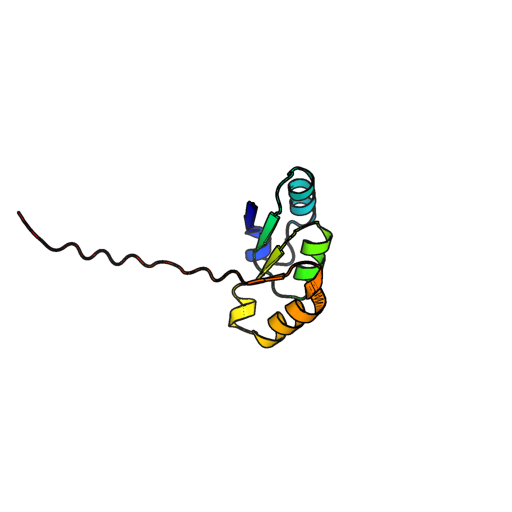.70] (1-96)
  IPR044524 Histidine biosynthesis, HisA-like [PTHR43090] (2-75)